Protein AF-A0A354GLA2-F1 (afdb_monomer)

Solvent-accessible surface area (backbone atoms only — not comparable to full-atom values): 7419 Å² total; per-residue (Å²): 132,85,84,68,48,84,44,81,36,73,51,17,55,40,81,67,25,38,55,50,47,52,51,43,44,74,72,57,31,48,34,35,18,31,16,82,46,78,24,81,86,39,81,37,59,47,66,46,55,83,82,36,42,90,82,31,67,80,20,71,98,43,34,24,36,96,32,33,26,97,54,93,74,85,54,42,87,39,72,69,53,55,64,54,51,66,75,60,76,63,89,86,69,92,73,52,72,67,58,53,46,47,69,62,45,50,60,54,51,54,50,54,52,46,39,44,75,71,58,78,38,93,68,102,120

Nearest PDB structures (foldseek):
  3orf-assembly2_D  TM=9.105E-01  e=6.911E-03  Dictyostelium discoideum
  1hdr-assembly1_A-2  TM=8.729E-01  e=1.541E-02  Homo sapiens
  1uay-assembly1_B-2  TM=7.880E-01  e=1.541E-02  Thermus thermophilus HB8
  1uay-assembly1_A-2  TM=7.654E-01  e=1.348E-02  Thermus thermophilus HB8
  5if3-assembly1_B  TM=8.475E-01  e=6.701E-02  Burkholderia vietnamiensis G4

Sequence (125 aa):
MAKSLHVLVTGSAGRIGRAVVRELKARGHFVRGLDLVGTPGADESVVTDLGDAAAVRLGEKTGAGFYIYAKPGRGADDPALTAMLEKHPKERREIGMEEMTDRLFLPMLTEASRVLSEGIVREPG

pLDDT: mean 91.29, std 7.76, range [57.97, 98.06]

Secondary structure (DSSP, 8-state):
-PPP-EEEEETTTSHHHHHHHHHHHHTT-EEEEEESS--TT-SEEEE--TT-TTTS--BGGGTBSSSB-SSSSSPBP-HHHHHHHHTS--------HHHHHHHHHHHHHHHHHHHHHTTSSS---

Foldseek 3Di:
DDDAEEDEQEVLQDPVNVVVLVVSVVVVHQYEYEYCDFHPNHPHYDRDDCPPLVVHAPPQVSQGDCFGHPDPDDGHHDPVVVVVVVVVDDPDDDDDPVNVCCVVVVVVVVVLVVCCVVVVDPDSD

Mean predicted aligned error: 8.05 Å

Structure (mmCIF, N/CA/C/O backbone):
data_AF-A0A354GLA2-F1
#
_entry.id   AF-A0A354GLA2-F1
#
loop_
_atom_site.group_PDB
_atom_site.id
_atom_site.type_symbol
_atom_site.label_atom_id
_atom_site.label_alt_id
_atom_site.label_comp_id
_atom_site.label_asym_id
_atom_site.label_entity_id
_atom_site.label_seq_id
_atom_site.pdbx_PDB_ins_code
_atom_site.Cartn_x
_atom_site.Cartn_y
_atom_site.Cartn_z
_atom_site.occupancy
_atom_site.B_iso_or_equiv
_atom_site.auth_seq_id
_atom_site.auth_comp_id
_atom_site.auth_asym_id
_atom_site.auth_atom_id
_atom_site.pdbx_PDB_model_num
ATOM 1 N N . MET A 1 1 ? -26.373 13.252 -5.532 1.00 57.97 1 MET A N 1
ATOM 2 C CA . MET A 1 1 ? -25.984 11.955 -6.131 1.00 57.97 1 MET A CA 1
ATOM 3 C C . MET A 1 1 ? -24.696 11.491 -5.469 1.00 57.97 1 MET A C 1
ATOM 5 O O . MET A 1 1 ? -23.865 12.343 -5.175 1.00 57.97 1 MET A O 1
ATOM 9 N N . ALA A 1 2 ? -24.545 10.197 -5.175 1.00 70.69 2 ALA A N 1
ATOM 10 C CA . ALA A 1 2 ? -23.290 9.675 -4.630 1.00 70.69 2 ALA A CA 1
ATOM 11 C C . ALA A 1 2 ? -22.158 9.852 -5.658 1.00 70.69 2 ALA A C 1
ATOM 13 O O . ALA A 1 2 ? -22.378 9.693 -6.858 1.00 70.69 2 ALA A O 1
ATOM 14 N N . LYS A 1 3 ? -20.958 10.219 -5.199 1.00 83.50 3 LYS A N 1
ATOM 15 C CA . LYS A 1 3 ? -19.786 10.417 -6.062 1.00 83.50 3 LYS A CA 1
ATOM 16 C C . LYS A 1 3 ? -19.389 9.080 -6.703 1.00 83.50 3 LYS A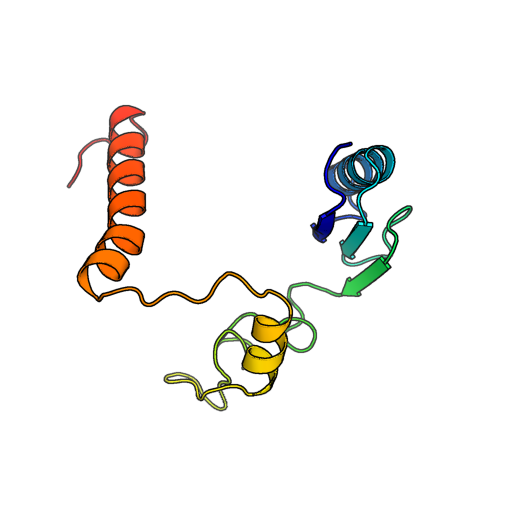 C 1
ATOM 18 O O . LYS A 1 3 ? -19.149 8.114 -5.983 1.00 83.50 3 LYS A O 1
ATOM 23 N N . SER A 1 4 ? -19.295 9.026 -8.035 1.00 88.94 4 SER A N 1
ATOM 24 C CA . SER A 1 4 ? -18.700 7.870 -8.718 1.00 88.94 4 SER A CA 1
ATOM 25 C C . SER A 1 4 ? -17.187 7.857 -8.478 1.00 88.94 4 SER A C 1
ATOM 27 O O . SER A 1 4 ? -16.537 8.904 -8.488 1.00 88.94 4 SER A O 1
ATOM 29 N N . LEU A 1 5 ? -16.639 6.677 -8.194 1.00 92.31 5 LEU A N 1
ATOM 30 C CA . LEU A 1 5 ? -15.240 6.459 -7.835 1.00 92.31 5 LEU A CA 1
ATOM 31 C C . LEU A 1 5 ? -14.651 5.411 -8.774 1.00 92.31 5 LEU A C 1
ATOM 33 O O . LEU A 1 5 ? -15.382 4.565 -9.289 1.00 92.31 5 LEU A O 1
ATOM 37 N N . HIS A 1 6 ? -13.334 5.459 -8.960 1.00 93.75 6 HIS A N 1
ATOM 38 C CA . HIS A 1 6 ? -12.575 4.403 -9.623 1.00 93.75 6 HIS A CA 1
ATOM 39 C C . HIS A 1 6 ? -11.975 3.509 -8.542 1.00 93.75 6 HIS A C 1
ATOM 41 O O . HIS A 1 6 ? -11.145 3.965 -7.755 1.00 93.75 6 HIS A O 1
ATOM 47 N N . VAL A 1 7 ? -12.424 2.258 -8.476 1.00 95.75 7 VAL A N 1
ATOM 48 C CA . VAL A 1 7 ? -12.057 1.317 -7.415 1.00 95.75 7 VAL A CA 1
ATOM 49 C C . VAL A 1 7 ? -11.309 0.134 -8.015 1.00 95.75 7 VAL A C 1
ATOM 51 O O . VAL A 1 7 ? -11.814 -0.527 -8.920 1.00 95.75 7 VAL A O 1
ATOM 54 N N . LEU A 1 8 ? -10.112 -0.142 -7.495 1.00 94.88 8 LEU A N 1
ATOM 55 C CA . LEU A 1 8 ? -9.382 -1.378 -7.762 1.00 94.88 8 LEU A CA 1
ATOM 56 C C . LEU A 1 8 ? -9.783 -2.430 -6.723 1.00 94.88 8 LEU A C 1
ATOM 58 O O . LEU A 1 8 ? -9.673 -2.179 -5.524 1.00 94.88 8 LEU A O 1
ATOM 62 N N . VAL A 1 9 ? -10.209 -3.607 -7.176 1.00 96.62 9 VAL A N 1
ATOM 63 C CA . VAL A 1 9 ? -10.476 -4.766 -6.316 1.00 96.62 9 VAL A CA 1
ATOM 64 C C . VAL A 1 9 ? -9.434 -5.840 -6.622 1.00 96.62 9 VAL A C 1
ATOM 66 O O . VAL A 1 9 ? -9.388 -6.356 -7.737 1.00 96.62 9 VAL A O 1
ATOM 69 N N . THR A 1 10 ? -8.595 -6.181 -5.645 1.00 94.31 10 THR A N 1
ATOM 70 C CA . THR A 1 10 ? -7.650 -7.306 -5.734 1.00 94.31 10 THR A CA 1
ATOM 71 C C . THR A 1 10 ? -8.332 -8.603 -5.286 1.00 94.31 10 THR A C 1
ATOM 73 O O . THR A 1 10 ? -9.245 -8.573 -4.460 1.00 94.31 10 THR A O 1
ATOM 76 N N . GLY A 1 11 ? -7.958 -9.749 -5.870 1.00 94.88 11 GLY A N 1
ATOM 77 C CA . GLY A 1 11 ? -8.673 -11.016 -5.631 1.00 94.88 11 GLY A CA 1
ATOM 78 C C . GLY A 1 11 ? -10.133 -10.970 -6.113 1.00 94.88 11 GLY A C 1
ATOM 79 O 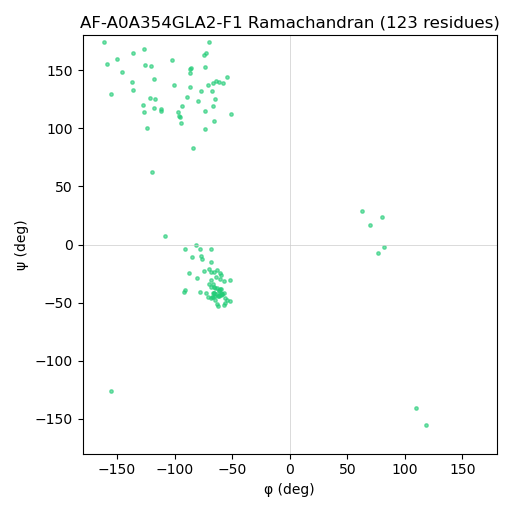O . GLY A 1 11 ? -11.031 -11.588 -5.530 1.00 94.88 11 GLY A O 1
ATOM 80 N N . SER A 1 12 ? -10.388 -10.151 -7.135 1.00 97.25 12 SER A N 1
ATOM 81 C CA . SER A 1 12 ? -11.729 -9.763 -7.579 1.00 97.25 12 SER A CA 1
ATOM 82 C C . SER A 1 12 ? -12.542 -10.876 -8.247 1.00 97.25 12 SER A C 1
ATOM 84 O O . SER A 1 12 ? -13.772 -10.819 -8.241 1.00 97.25 12 SER A O 1
ATOM 86 N N . ALA A 1 13 ? -11.899 -11.918 -8.765 1.00 97.00 13 ALA A N 1
ATOM 87 C CA . ALA A 1 13 ? -12.552 -13.107 -9.293 1.00 97.00 13 ALA A CA 1
ATOM 88 C C . ALA A 1 13 ? -12.884 -14.143 -8.200 1.00 97.00 13 ALA A C 1
ATOM 90 O O . ALA A 1 13 ? -13.650 -15.075 -8.469 1.00 97.00 13 ALA A O 1
ATOM 91 N N . GLY A 1 14 ? -12.372 -13.976 -6.974 1.00 95.12 14 GLY A N 1
ATOM 92 C CA . GLY A 1 14 ? -12.680 -14.812 -5.811 1.00 95.12 14 GLY A CA 1
ATOM 93 C C . GLY A 1 14 ? -14.106 -14.641 -5.262 1.00 95.12 14 GLY A C 1
ATOM 94 O O . GLY A 1 14 ? -14.866 -13.771 -5.686 1.00 95.12 14 GLY A O 1
ATOM 95 N N . ARG A 1 15 ? -14.496 -15.469 -4.275 1.00 93.56 15 ARG A N 1
ATOM 96 C CA . ARG A 1 15 ? -15.866 -15.459 -3.703 1.00 93.56 15 ARG A CA 1
ATOM 97 C C . ARG A 1 15 ? -16.269 -14.090 -3.151 1.00 93.56 15 ARG A C 1
ATOM 99 O O . ARG A 1 15 ? -17.325 -13.576 -3.507 1.00 93.56 15 ARG A O 1
ATOM 106 N N . ILE A 1 16 ? -15.426 -13.517 -2.291 1.00 96.19 16 ILE A N 1
ATOM 107 C CA . ILE A 1 16 ? -15.676 -12.201 -1.691 1.00 96.19 16 ILE A CA 1
ATOM 108 C C . ILE A 1 16 ? -15.515 -11.113 -2.757 1.00 96.19 16 ILE A C 1
ATOM 110 O O . ILE A 1 16 ? -16.394 -10.267 -2.898 1.00 96.19 16 ILE A O 1
ATOM 114 N N . GLY A 1 17 ? -14.450 -11.191 -3.562 1.00 96.00 17 GLY A N 1
ATOM 115 C CA . GLY A 1 17 ? -14.162 -10.239 -4.634 1.00 96.00 17 GLY A CA 1
ATOM 116 C C . GLY A 1 17 ? -15.341 -10.024 -5.581 1.00 96.00 17 GLY A C 1
ATOM 117 O O . GLY A 1 17 ? -15.759 -8.887 -5.779 1.00 96.00 17 GLY A O 1
ATOM 118 N N . ARG A 1 18 ? -15.969 -11.100 -6.071 1.00 97.25 18 ARG A N 1
ATOM 119 C CA . ARG A 1 18 ? -17.141 -11.009 -6.960 1.00 97.25 18 ARG A CA 1
ATOM 120 C C . ARG A 1 18 ? -18.331 -10.311 -6.308 1.00 97.25 18 ARG A C 1
ATOM 122 O O . ARG A 1 18 ? -19.030 -9.548 -6.971 1.00 97.25 18 ARG A O 1
ATOM 129 N N . ALA A 1 19 ? -18.575 -10.566 -5.021 1.00 97.19 19 ALA A N 1
ATOM 130 C CA . ALA A 1 19 ? -19.651 -9.900 -4.291 1.00 97.19 19 ALA A CA 1
ATOM 131 C C . ALA A 1 19 ? -19.374 -8.396 -4.141 1.00 97.19 19 ALA A C 1
ATOM 133 O O . ALA A 1 19 ? -20.277 -7.590 -4.363 1.00 97.19 19 ALA A O 1
ATOM 134 N N . VAL A 1 20 ? -18.124 -8.027 -3.844 1.00 97.44 20 VAL A N 1
ATOM 135 C CA . VAL A 1 20 ? -17.678 -6.629 -3.742 1.00 97.44 20 VAL A CA 1
ATOM 136 C C . VAL A 1 20 ? -17.774 -5.918 -5.092 1.00 97.44 20 VAL A C 1
ATOM 138 O O . VAL A 1 20 ? -18.358 -4.841 -5.162 1.00 97.44 20 VAL A O 1
ATOM 141 N N . VAL A 1 21 ? -17.275 -6.529 -6.173 1.00 98.06 21 VAL A N 1
ATOM 142 C CA . VAL A 1 21 ? -17.375 -5.988 -7.540 1.00 98.06 21 VAL A CA 1
ATOM 143 C C . VAL A 1 21 ? -18.835 -5.729 -7.894 1.00 98.06 21 VAL A C 1
ATOM 145 O O . VAL A 1 21 ? -19.177 -4.616 -8.285 1.00 98.06 21 VAL A O 1
ATOM 148 N N . ARG A 1 22 ? -19.718 -6.717 -7.693 1.00 97.69 22 ARG A N 1
ATOM 149 C CA . ARG A 1 22 ? -21.152 -6.576 -7.975 1.00 97.69 22 ARG A CA 1
ATOM 150 C C . ARG A 1 22 ? -21.775 -5.404 -7.218 1.00 97.69 22 ARG A C 1
ATOM 152 O O . ARG A 1 22 ? -22.515 -4.629 -7.815 1.00 97.69 22 ARG A O 1
ATOM 159 N N . GLU A 1 23 ? -21.475 -5.269 -5.930 1.00 97.44 23 GLU A N 1
ATOM 160 C CA . GLU A 1 23 ? -22.019 -4.194 -5.096 1.00 97.44 23 GLU A CA 1
ATOM 161 C C . GLU A 1 23 ? -21.499 -2.813 -5.522 1.00 97.44 23 GLU A C 1
ATOM 163 O O . GLU A 1 23 ? -22.275 -1.873 -5.677 1.00 97.44 23 GLU A O 1
ATOM 168 N N . LEU A 1 24 ? -20.194 -2.684 -5.779 1.00 96.94 24 LEU A N 1
ATOM 169 C CA . LEU A 1 24 ? -19.594 -1.434 -6.249 1.00 96.94 24 LEU A CA 1
ATOM 170 C C . LEU A 1 24 ? -20.166 -1.006 -7.608 1.00 96.94 24 LEU A C 1
ATOM 172 O O . LEU A 1 24 ? -20.466 0.172 -7.812 1.00 96.94 24 LEU A O 1
ATOM 176 N N . LYS A 1 25 ? -20.377 -1.967 -8.514 1.00 96.69 25 LYS A N 1
ATOM 177 C CA . LYS A 1 25 ? -21.023 -1.738 -9.811 1.00 96.69 25 LYS A CA 1
ATOM 178 C C . LYS A 1 25 ? -22.480 -1.313 -9.661 1.00 96.69 25 LYS A C 1
ATOM 180 O O . LYS A 1 25 ? -22.884 -0.350 -10.306 1.00 96.69 25 LYS A O 1
ATOM 185 N N . ALA A 1 26 ? -23.248 -1.971 -8.790 1.00 96.81 26 ALA A N 1
ATOM 186 C CA . ALA A 1 26 ? -24.640 -1.607 -8.512 1.00 96.81 26 ALA A CA 1
ATOM 187 C C . ALA A 1 26 ? -24.773 -0.175 -7.963 1.00 96.81 26 ALA A C 1
ATOM 189 O O . ALA A 1 26 ? -25.758 0.507 -8.231 1.00 96.81 26 ALA A O 1
ATOM 190 N N . ARG A 1 27 ? -23.748 0.311 -7.253 1.00 96.00 27 ARG A N 1
ATOM 191 C CA . ARG A 1 27 ? -23.651 1.696 -6.762 1.00 96.00 27 ARG A CA 1
ATOM 192 C C . ARG A 1 27 ? -23.162 2.706 -7.807 1.00 96.00 27 ARG A C 1
ATOM 194 O O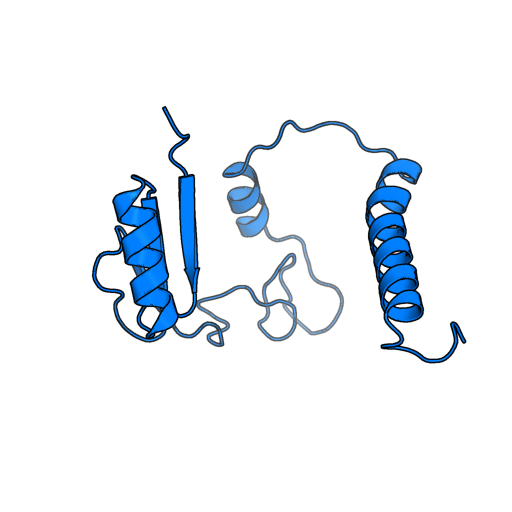 . ARG A 1 27 ? -23.066 3.892 -7.498 1.00 96.00 27 ARG A O 1
ATOM 201 N N . GLY A 1 28 ? -22.865 2.269 -9.032 1.00 95.88 28 GLY A N 1
ATOM 202 C CA . GLY A 1 28 ? -22.441 3.139 -10.132 1.00 95.88 28 GLY A CA 1
ATOM 203 C C . GLY A 1 28 ? -20.966 3.551 -10.085 1.00 95.88 28 GLY A C 1
ATOM 204 O O . GLY A 1 28 ? -20.600 4.595 -10.631 1.00 95.88 28 GLY A O 1
ATOM 205 N N . HIS A 1 29 ? -20.110 2.771 -9.422 1.00 97.19 29 HIS A N 1
ATOM 206 C CA . HIS A 1 29 ? -18.663 2.986 -9.447 1.00 97.19 29 HIS A CA 1
ATOM 207 C C . HIS A 1 29 ? -18.016 2.300 -10.658 1.00 97.19 29 HIS A C 1
ATOM 209 O O . HIS A 1 29 ? -18.503 1.274 -11.140 1.00 97.19 29 HIS A O 1
ATOM 215 N N . PHE A 1 30 ? -16.900 2.863 -11.125 1.00 97.12 30 PHE A N 1
ATOM 216 C CA . PHE A 1 30 ? -16.013 2.199 -12.074 1.00 97.12 30 PHE A CA 1
ATOM 217 C C . PHE A 1 30 ? -15.145 1.203 -11.305 1.00 97.12 30 PHE A C 1
ATOM 219 O O . PHE A 1 30 ? -14.458 1.585 -10.354 1.00 97.12 30 PHE A O 1
ATOM 226 N N . VAL A 1 31 ? -15.175 -0.067 -11.695 1.00 97.81 31 VAL A N 1
ATOM 227 C CA . VAL A 1 31 ? -14.457 -1.138 -11.004 1.00 97.81 31 VAL A CA 1
ATOM 228 C C . VAL A 1 31 ? -13.422 -1.754 -11.930 1.00 97.81 31 VAL A C 1
ATOM 230 O O . VAL A 1 31 ? -13.766 -2.376 -12.934 1.00 97.81 31 VAL A O 1
ATOM 233 N N . ARG A 1 32 ? -12.153 -1.635 -11.540 1.00 97.56 32 ARG A N 1
ATOM 234 C CA . ARG A 1 32 ? -11.047 -2.409 -12.099 1.00 97.56 32 ARG A CA 1
AT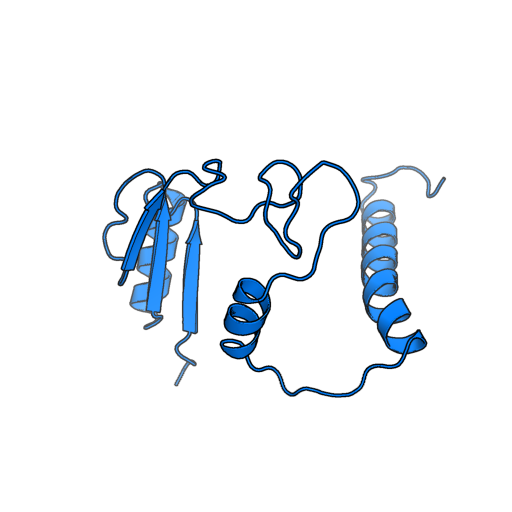OM 235 C C . ARG A 1 32 ? -10.835 -3.642 -11.226 1.00 97.56 32 ARG A C 1
ATOM 237 O O . ARG A 1 32 ? -10.544 -3.523 -10.039 1.00 97.56 32 ARG A O 1
ATOM 244 N N . GLY A 1 33 ? -10.988 -4.824 -11.800 1.00 96.81 33 GLY A N 1
ATOM 245 C CA . GLY A 1 33 ? -10.612 -6.080 -11.169 1.00 96.81 33 GLY A CA 1
ATOM 246 C C . GLY A 1 33 ? -9.146 -6.397 -11.429 1.00 96.81 33 GLY A C 1
ATOM 247 O O . GLY A 1 33 ? -8.682 -6.258 -12.557 1.00 96.81 33 GLY A O 1
ATOM 248 N N . LEU A 1 34 ? -8.427 -6.831 -10.398 1.00 95.75 34 LEU A N 1
ATOM 249 C CA . LEU A 1 34 ? -7.143 -7.509 -10.529 1.00 95.75 34 LEU A CA 1
ATOM 250 C C . LEU A 1 34 ? -7.244 -8.885 -9.873 1.00 95.75 34 LEU A C 1
ATOM 252 O O . LEU A 1 34 ? -7.671 -8.995 -8.718 1.00 95.75 34 LEU A O 1
ATOM 256 N N . ASP A 1 35 ? -6.901 -9.930 -10.617 1.00 96.06 35 ASP A N 1
ATOM 257 C CA . ASP A 1 35 ? -6.824 -11.304 -10.118 1.00 96.06 35 ASP A CA 1
ATOM 258 C C . ASP A 1 35 ? -5.968 -12.178 -11.056 1.00 96.06 35 ASP A C 1
ATOM 260 O O . ASP A 1 35 ? -5.580 -11.748 -12.142 1.00 96.06 35 ASP A O 1
ATOM 264 N N . LEU A 1 36 ? -5.714 -13.426 -10.660 1.00 95.31 36 LEU A N 1
ATOM 265 C CA . LEU A 1 36 ? -5.024 -14.439 -11.468 1.00 95.31 36 LEU A CA 1
ATOM 266 C C . LEU A 1 36 ? -5.845 -14.903 -12.681 1.00 95.31 36 LEU A C 1
ATOM 268 O O . LEU A 1 36 ? -5.320 -15.539 -13.591 1.00 95.31 36 LEU A O 1
ATOM 272 N N . VAL A 1 37 ? -7.144 -14.606 -12.693 1.00 96.12 37 VAL A N 1
ATOM 273 C CA . VAL A 1 37 ? -8.076 -14.914 -13.782 1.00 96.12 37 VAL A CA 1
ATOM 274 C C . VAL A 1 37 ? -8.968 -13.708 -14.061 1.00 96.12 37 VAL A C 1
ATOM 276 O O . VAL A 1 37 ? -9.060 -12.789 -13.254 1.00 96.12 37 VAL A O 1
ATOM 279 N N . GLY A 1 38 ? -9.654 -13.708 -15.204 1.00 96.75 38 GLY A N 1
ATOM 280 C CA . GLY A 1 38 ? -10.568 -12.623 -15.561 1.00 96.75 38 GLY A CA 1
ATOM 281 C C . GLY A 1 38 ? -11.678 -12.411 -14.524 1.00 96.75 38 GLY A C 1
ATOM 282 O O . GLY A 1 38 ? -12.272 -13.375 -14.033 1.00 96.75 38 GLY A O 1
ATOM 283 N N . THR A 1 39 ? -11.985 -11.147 -14.232 1.00 96.75 39 THR A N 1
ATOM 284 C CA . THR A 1 39 ? -12.983 -10.733 -13.239 1.00 96.75 39 THR A CA 1
ATOM 285 C C . THR A 1 39 ? -14.335 -10.464 -13.897 1.00 96.75 39 THR A C 1
ATOM 287 O O . THR A 1 39 ? -14.497 -9.448 -14.577 1.00 96.75 39 THR A O 1
ATOM 290 N N . PRO A 1 40 ? -15.354 -11.316 -13.680 1.00 93.44 40 PRO A N 1
ATOM 291 C CA . PRO A 1 40 ? -16.666 -11.108 -14.277 1.00 93.44 40 PRO A CA 1
ATOM 292 C C . PRO A 1 40 ? -17.358 -9.863 -13.708 1.00 93.44 40 PRO A C 1
ATOM 294 O O . PRO A 1 40 ? -17.447 -9.697 -12.492 1.00 93.44 40 PRO A O 1
ATOM 297 N N . GLY A 1 41 ? -17.900 -9.020 -14.590 1.00 93.38 41 GLY A N 1
ATOM 298 C CA . GLY A 1 41 ? -18.708 -7.854 -14.217 1.00 93.38 41 GLY A CA 1
ATOM 299 C C . GLY A 1 41 ? -17.923 -6.597 -13.826 1.00 93.38 41 GLY A C 1
ATOM 300 O O . GLY A 1 41 ? -18.549 -5.572 -13.566 1.00 93.38 41 GLY A O 1
ATOM 301 N N . ALA A 1 42 ? -16.588 -6.647 -13.800 1.00 96.69 42 ALA A N 1
ATOM 302 C CA . ALA A 1 42 ? -15.758 -5.447 -13.705 1.00 96.69 42 ALA A CA 1
ATOM 303 C C . ALA A 1 42 ? -15.758 -4.678 -15.041 1.00 96.69 42 ALA A C 1
ATOM 305 O O . ALA A 1 42 ? -15.941 -5.277 -16.101 1.00 96.69 42 ALA A O 1
ATOM 306 N N . ASP A 1 43 ? -15.545 -3.361 -14.994 1.00 97.88 43 ASP A N 1
ATOM 307 C CA . ASP A 1 43 ? -15.378 -2.535 -16.202 1.00 97.88 43 ASP A CA 1
ATOM 308 C C . ASP A 1 43 ? -14.052 -2.833 -16.902 1.00 97.88 43 ASP A C 1
ATOM 310 O O . ASP A 1 43 ? -13.946 -2.793 -18.124 1.00 97.88 43 ASP A O 1
ATOM 314 N N . GLU A 1 44 ? -13.038 -3.144 -16.101 1.00 97.62 44 GLU A N 1
ATOM 315 C CA . GLU A 1 44 ? -11.703 -3.490 -16.553 1.00 97.62 44 GLU A CA 1
ATOM 316 C C . GLU A 1 44 ? -11.200 -4.683 -15.747 1.00 97.62 44 GLU A C 1
ATOM 318 O O . GLU A 1 44 ? -11.414 -4.754 -14.537 1.00 97.62 44 GLU A O 1
ATOM 323 N N . SER A 1 45 ? -10.517 -5.615 -16.406 1.00 96.06 45 SER A N 1
ATOM 324 C CA . SER A 1 45 ? -9.937 -6.790 -15.762 1.00 96.06 45 SER A CA 1
ATOM 325 C C . SER A 1 45 ? -8.456 -6.878 -16.101 1.00 96.06 45 SER A C 1
ATOM 327 O O . SER A 1 45 ? -8.092 -7.117 -17.249 1.00 96.06 45 SER A O 1
ATOM 329 N N . VAL A 1 46 ? -7.610 -6.722 -15.089 1.00 94.50 46 VAL A N 1
ATOM 330 C CA . VAL A 1 46 ? -6.165 -6.932 -15.166 1.00 94.50 46 VAL A CA 1
ATOM 331 C C . VAL A 1 46 ? -5.877 -8.342 -14.667 1.00 94.50 46 VAL A C 1
ATOM 333 O O . VAL A 1 46 ? -6.051 -8.634 -13.486 1.00 94.50 46 VAL A O 1
ATOM 336 N N . VAL A 1 47 ? -5.468 -9.224 -15.576 1.00 94.75 47 VAL A N 1
ATOM 337 C CA . VAL A 1 47 ? -5.110 -10.604 -15.234 1.00 94.75 47 VAL A CA 1
ATOM 338 C C . VAL A 1 47 ? -3.608 -10.669 -15.010 1.00 94.75 47 VAL A C 1
ATOM 340 O O . VAL A 1 47 ? -2.842 -10.597 -15.966 1.00 94.75 47 VAL A O 1
ATOM 343 N N . THR A 1 48 ? -3.193 -10.745 -13.750 1.00 92.56 48 THR A N 1
ATOM 344 C CA . THR A 1 48 ? -1.780 -10.839 -13.371 1.00 92.56 48 THR A CA 1
ATOM 345 C C . THR A 1 48 ? -1.636 -11.431 -11.978 1.00 92.56 48 THR A C 1
ATOM 347 O O . THR A 1 48 ? -2.531 -11.304 -11.140 1.00 92.56 48 THR A O 1
ATOM 350 N N . ASP A 1 49 ? -0.480 -12.030 -11.710 1.00 88.69 49 ASP A N 1
ATOM 351 C CA . ASP A 1 49 ? -0.061 -12.324 -10.345 1.00 88.69 49 ASP A CA 1
ATOM 352 C C . ASP A 1 49 ? 0.440 -11.036 -9.680 1.00 88.69 49 ASP A C 1
ATOM 354 O O . ASP A 1 49 ? 1.227 -10.295 -10.266 1.00 88.69 49 ASP A O 1
ATOM 358 N N . LEU A 1 50 ? -0.015 -10.752 -8.455 1.00 83.38 50 LEU A N 1
ATOM 359 C CA . LEU A 1 50 ? 0.542 -9.655 -7.657 1.00 83.38 50 LEU A CA 1
ATOM 360 C C . LEU A 1 50 ? 2.001 -9.919 -7.271 1.00 83.38 50 LEU A C 1
ATOM 362 O O . LEU A 1 50 ? 2.721 -8.968 -6.989 1.00 83.38 50 LEU A O 1
ATOM 366 N N . GLY A 1 51 ? 2.420 -11.187 -7.245 1.00 80.81 51 GLY A N 1
ATOM 367 C CA . GLY A 1 51 ? 3.805 -11.606 -7.074 1.00 80.81 51 GLY A CA 1
ATOM 368 C C . GLY A 1 51 ? 4.662 -11.459 -8.333 1.00 80.81 51 GLY A C 1
ATOM 369 O O . GLY A 1 51 ? 5.883 -11.589 -8.235 1.00 80.81 51 GLY A O 1
ATOM 370 N N . ASP A 1 52 ? 4.069 -11.163 -9.496 1.00 82.12 52 ASP A N 1
ATOM 371 C CA . ASP A 1 52 ? 4.836 -10.863 -10.702 1.00 82.12 52 ASP A CA 1
ATOM 372 C C . ASP A 1 52 ? 5.459 -9.465 -10.594 1.00 82.12 52 ASP A C 1
ATOM 374 O O . ASP A 1 52 ? 4.835 -8.430 -10.838 1.00 82.12 52 ASP A O 1
ATOM 378 N N . ALA A 1 53 ? 6.740 -9.468 -10.236 1.00 69.56 53 ALA A N 1
ATOM 379 C CA . ALA A 1 53 ? 7.615 -8.310 -10.137 1.00 69.56 53 ALA A CA 1
ATOM 380 C C . ALA A 1 53 ? 7.646 -7.427 -11.399 1.00 69.56 53 ALA A C 1
ATOM 382 O O . ALA A 1 53 ? 7.871 -6.222 -11.291 1.00 69.56 53 ALA A O 1
ATOM 383 N N . ALA A 1 54 ? 7.455 -8.008 -12.588 1.00 70.69 54 ALA A N 1
ATOM 384 C CA . ALA A 1 54 ? 7.452 -7.260 -13.842 1.00 70.69 54 ALA A CA 1
ATOM 385 C C . ALA A 1 54 ? 6.102 -6.574 -14.094 1.00 70.69 54 ALA A C 1
ATOM 387 O O . ALA A 1 54 ? 6.051 -5.516 -14.724 1.00 70.69 54 ALA A O 1
ATOM 388 N N . ALA A 1 55 ? 5.015 -7.151 -13.578 1.00 76.62 55 ALA A N 1
ATOM 389 C CA . ALA A 1 55 ? 3.670 -6.604 -13.695 1.00 76.62 55 ALA A CA 1
ATOM 390 C C . ALA A 1 55 ? 3.323 -5.612 -12.572 1.00 76.62 55 ALA A C 1
ATOM 392 O O . ALA A 1 55 ? 2.457 -4.750 -12.753 1.00 76.62 55 ALA A O 1
ATOM 393 N N . VAL A 1 56 ? 3.988 -5.715 -11.413 1.00 81.12 56 VAL A N 1
ATOM 394 C CA . VAL A 1 56 ? 3.683 -4.926 -10.213 1.00 81.12 56 VAL A CA 1
ATOM 395 C C . VAL A 1 56 ? 4.951 -4.397 -9.538 1.00 81.12 56 VAL A C 1
ATOM 397 O O . VAL A 1 56 ? 5.904 -5.118 -9.261 1.00 81.12 56 VAL A O 1
ATOM 400 N N . ARG A 1 57 ? 4.939 -3.104 -9.199 1.00 87.25 57 ARG A N 1
ATOM 401 C CA . ARG A 1 57 ? 6.064 -2.400 -8.565 1.00 87.25 57 ARG A CA 1
ATOM 402 C C . ARG A 1 57 ? 6.074 -2.602 -7.041 1.00 87.25 57 ARG A C 1
ATOM 404 O O . ARG A 1 57 ? 5.562 -1.757 -6.308 1.00 87.25 57 ARG A O 1
ATOM 411 N N . LEU A 1 58 ? 6.628 -3.721 -6.566 1.00 88.44 58 LEU A N 1
ATOM 412 C CA . LEU A 1 58 ? 6.578 -4.149 -5.154 1.00 88.44 58 LEU A CA 1
ATOM 413 C C . LEU A 1 58 ? 7.748 -3.680 -4.265 1.00 88.44 58 LEU A C 1
ATOM 415 O O . LEU A 1 58 ? 7.728 -3.920 -3.057 1.00 88.44 58 LEU A O 1
ATOM 419 N N . GLY A 1 59 ? 8.755 -3.002 -4.815 1.00 88.88 59 GLY A N 1
ATOM 420 C CA . GLY A 1 59 ? 9.889 -2.452 -4.068 1.00 88.88 59 GLY A CA 1
ATOM 421 C C . GLY A 1 59 ? 11.242 -3.024 -4.478 1.00 88.88 59 GLY A C 1
ATOM 422 O O . GLY A 1 59 ? 11.446 -3.483 -5.598 1.00 88.88 59 GLY A O 1
ATOM 423 N N . GLU A 1 60 ? 12.195 -2.970 -3.551 1.00 91.62 60 GLU A N 1
ATOM 424 C CA . GLU A 1 60 ? 13.596 -3.331 -3.797 1.00 91.62 60 GLU A CA 1
ATOM 425 C C . GLU A 1 60 ? 13.773 -4.775 -4.281 1.00 91.62 60 GLU A C 1
ATOM 427 O O . GLU A 1 60 ? 14.503 -5.019 -5.239 1.00 91.62 60 GLU A O 1
ATOM 432 N N . LYS A 1 61 ? 13.054 -5.732 -3.677 1.00 86.75 61 LYS A N 1
ATOM 433 C CA . LYS A 1 61 ? 13.139 -7.161 -4.035 1.00 86.75 61 LYS A CA 1
ATOM 434 C C . LYS A 1 61 ? 12.744 -7.442 -5.486 1.00 86.75 61 LYS A C 1
ATOM 436 O O . LYS A 1 61 ? 13.160 -8.452 -6.040 1.00 86.75 61 LYS A O 1
ATOM 441 N N . THR A 1 62 ? 11.940 -6.563 -6.077 1.00 86.69 62 THR A N 1
ATOM 442 C CA . THR A 1 62 ? 11.444 -6.667 -7.452 1.00 86.69 62 THR A CA 1
ATOM 443 C C . THR A 1 62 ? 12.096 -5.644 -8.382 1.00 86.69 62 THR A C 1
ATOM 445 O O . THR A 1 62 ? 11.671 -5.499 -9.521 1.00 86.69 62 THR A O 1
ATOM 448 N N . GLY A 1 63 ? 13.106 -4.903 -7.910 1.00 88.12 63 GLY A N 1
ATOM 449 C CA . GLY A 1 63 ? 13.816 -3.888 -8.691 1.00 88.12 63 GLY A CA 1
ATOM 450 C C . GLY A 1 63 ? 13.066 -2.560 -8.866 1.00 88.12 63 GLY A C 1
ATOM 451 O O . GLY A 1 63 ? 13.644 -1.597 -9.366 1.00 88.12 63 GLY A O 1
ATOM 452 N N . ALA A 1 64 ? 11.801 -2.462 -8.449 1.00 88.69 64 ALA A N 1
ATOM 453 C CA . ALA A 1 64 ? 10.959 -1.291 -8.688 1.00 88.69 64 ALA A CA 1
ATOM 454 C C . ALA A 1 64 ? 9.829 -1.162 -7.655 1.00 88.69 64 ALA A C 1
ATOM 456 O O . ALA A 1 64 ? 9.058 -2.094 -7.450 1.00 88.69 64 ALA A O 1
ATOM 457 N N . GLY A 1 65 ? 9.690 0.024 -7.059 1.00 89.81 65 GLY A N 1
ATOM 458 C CA . GLY A 1 65 ? 8.616 0.439 -6.147 1.00 89.81 65 GLY A CA 1
ATOM 459 C C . GLY A 1 65 ? 8.472 1.961 -6.167 1.00 89.81 65 GLY A C 1
ATOM 460 O O . GLY A 1 65 ? 8.371 2.538 -7.253 1.00 89.81 65 GLY A O 1
ATOM 461 N N . PHE A 1 66 ? 8.535 2.603 -4.989 1.00 91.25 66 PHE A N 1
ATOM 462 C CA . PHE A 1 66 ? 8.683 4.067 -4.868 1.00 91.25 66 PHE A CA 1
ATOM 463 C C . PHE A 1 66 ? 10.008 4.593 -5.454 1.00 91.25 66 PHE A C 1
ATOM 465 O O . PHE A 1 66 ? 10.117 5.759 -5.809 1.00 91.25 66 PHE A O 1
ATOM 472 N N . TYR A 1 67 ? 11.006 3.723 -5.574 1.00 92.75 67 TYR A N 1
ATOM 473 C CA . TYR A 1 67 ? 12.267 3.981 -6.260 1.00 92.75 67 TYR A CA 1
ATOM 474 C C . TYR A 1 67 ? 12.512 2.887 -7.298 1.00 92.75 67 TYR A C 1
ATOM 476 O O . TYR A 1 67 ? 11.842 1.846 -7.282 1.00 92.75 67 TYR A O 1
ATOM 484 N N . ILE A 1 68 ? 13.489 3.097 -8.176 1.00 92.31 68 ILE A N 1
ATOM 485 C CA . ILE A 1 68 ? 14.048 2.044 -9.025 1.00 92.31 68 ILE A CA 1
ATOM 486 C C . ILE A 1 68 ? 15.369 1.538 -8.436 1.00 92.31 68 ILE A C 1
ATOM 488 O O . ILE A 1 68 ? 16.201 2.315 -7.965 1.00 92.31 68 ILE A O 1
ATOM 492 N N . TYR A 1 69 ? 15.558 0.223 -8.436 1.00 92.12 69 TYR A N 1
ATOM 493 C CA . TYR A 1 69 ? 16.663 -0.457 -7.769 1.00 92.12 69 TYR A CA 1
ATOM 494 C C . TYR A 1 69 ? 17.424 -1.311 -8.785 1.00 92.12 69 TYR A C 1
ATOM 496 O O . TYR A 1 69 ? 17.011 -2.415 -9.122 1.00 92.12 69 TYR A O 1
ATOM 504 N N . ALA A 1 70 ? 18.563 -0.806 -9.265 1.00 90.44 70 ALA A N 1
ATOM 505 C CA . ALA A 1 70 ? 19.463 -1.576 -10.132 1.00 90.44 70 ALA A CA 1
ATOM 506 C C . ALA A 1 70 ? 20.268 -2.640 -9.357 1.00 90.44 70 ALA A C 1
ATOM 508 O O . ALA A 1 70 ? 20.750 -3.612 -9.932 1.00 90.44 70 ALA A O 1
ATOM 509 N N . LYS A 1 71 ? 20.434 -2.437 -8.046 1.00 90.62 71 LYS A N 1
ATOM 510 C CA . LYS A 1 71 ? 21.067 -3.352 -7.092 1.00 90.62 71 LYS A CA 1
ATOM 511 C C . LYS A 1 71 ? 20.435 -3.156 -5.707 1.00 90.62 71 LYS A C 1
ATOM 513 O O . LYS A 1 71 ? 19.876 -2.079 -5.476 1.00 90.62 71 LYS A O 1
ATOM 518 N N . PRO A 1 72 ? 20.551 -4.132 -4.789 1.00 88.94 72 PRO A N 1
ATOM 519 C CA . PRO A 1 72 ? 20.101 -3.962 -3.411 1.00 88.94 72 PRO A CA 1
ATOM 520 C C . PRO A 1 72 ? 20.720 -2.726 -2.740 1.00 88.94 72 PRO A C 1
ATOM 522 O O . PRO A 1 72 ? 21.885 -2.388 -2.983 1.00 88.94 72 PRO A O 1
ATOM 525 N N . GLY A 1 73 ? 19.943 -2.064 -1.888 1.00 88.12 73 GLY A N 1
ATOM 526 C CA . GLY A 1 73 ? 20.301 -0.848 -1.172 1.00 88.12 73 GLY A CA 1
ATOM 527 C C . GLY A 1 73 ? 19.559 0.392 -1.671 1.00 88.12 73 GLY A C 1
ATOM 528 O O . GLY A 1 73 ? 18.360 0.375 -1.942 1.00 88.12 73 GLY A O 1
ATOM 529 N N . ARG A 1 74 ? 20.269 1.523 -1.730 1.00 90.69 74 ARG A N 1
ATOM 530 C CA . ARG A 1 74 ? 19.654 2.820 -2.036 1.00 90.69 74 ARG A CA 1
ATOM 531 C C . ARG A 1 74 ? 19.140 2.855 -3.480 1.00 90.69 74 ARG A C 1
ATOM 533 O O . ARG A 1 74 ? 19.930 2.742 -4.415 1.00 90.69 74 ARG A O 1
ATOM 540 N N . GLY A 1 75 ? 17.833 3.047 -3.635 1.00 92.38 75 GLY A N 1
ATOM 541 C CA . GLY A 1 75 ? 17.183 3.229 -4.931 1.00 92.38 75 GLY A CA 1
ATOM 542 C C . GLY A 1 75 ? 17.433 4.614 -5.539 1.00 92.38 75 GLY A C 1
ATOM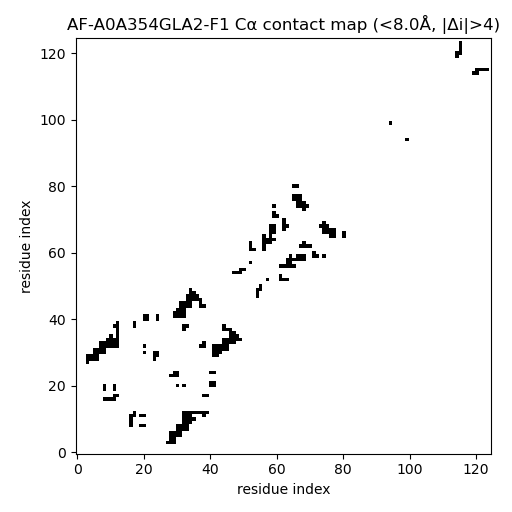 543 O O . GLY A 1 75 ? 17.844 5.548 -4.846 1.00 92.38 75 GLY A O 1
ATOM 544 N N . ALA A 1 76 ? 17.183 4.724 -6.840 1.00 94.12 76 ALA A N 1
ATOM 545 C CA . ALA A 1 76 ? 17.177 5.970 -7.598 1.00 94.12 76 ALA A CA 1
ATOM 546 C C . ALA A 1 76 ? 15.740 6.438 -7.865 1.00 94.12 76 ALA A C 1
ATOM 548 O O . ALA A 1 76 ? 14.798 5.641 -7.825 1.00 94.12 76 ALA A O 1
ATOM 549 N N . ASP A 1 77 ? 15.578 7.727 -8.150 1.00 94.44 77 ASP A N 1
ATOM 550 C CA . ASP A 1 77 ? 14.282 8.285 -8.530 1.00 94.44 77 ASP A CA 1
ATOM 551 C C . ASP A 1 77 ? 13.778 7.638 -9.824 1.00 94.44 77 ASP A C 1
ATOM 553 O O . ASP A 1 77 ? 14.542 7.394 -10.760 1.00 94.44 77 ASP A O 1
ATOM 557 N N . ASP A 1 78 ? 12.476 7.364 -9.872 1.00 91.25 78 ASP A N 1
ATOM 558 C CA . ASP A 1 78 ? 11.834 6.754 -11.028 1.00 91.25 78 ASP A CA 1
ATOM 559 C C . ASP A 1 78 ? 10.885 7.737 -11.736 1.00 91.25 78 ASP A C 1
ATOM 561 O O . ASP A 1 78 ? 9.839 8.088 -11.179 1.00 91.25 78 ASP A O 1
ATOM 565 N N . PRO A 1 79 ? 11.178 8.134 -12.988 1.00 87.88 79 PRO A N 1
ATOM 566 C CA . PRO A 1 79 ? 10.290 8.982 -13.778 1.00 87.88 79 PRO A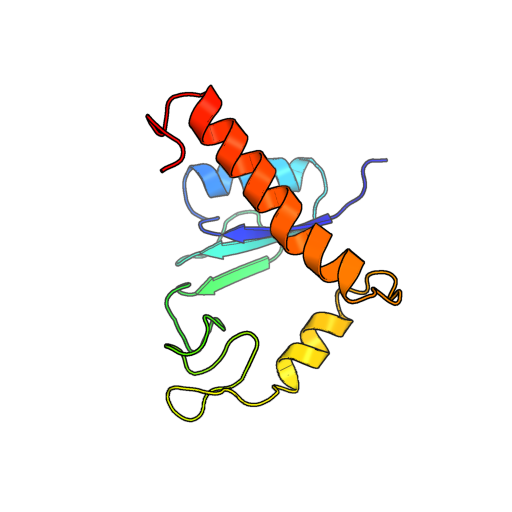 CA 1
ATOM 567 C C . PRO A 1 79 ? 8.881 8.403 -13.966 1.00 87.88 79 PRO A C 1
ATOM 569 O O . PRO A 1 79 ? 7.913 9.163 -14.045 1.00 87.88 79 PRO A O 1
ATOM 572 N N . ALA A 1 80 ? 8.736 7.072 -14.021 1.00 87.25 80 ALA A N 1
ATOM 573 C CA . ALA A 1 80 ? 7.426 6.450 -14.197 1.00 87.25 80 ALA A CA 1
ATOM 574 C C . ALA A 1 80 ? 6.529 6.651 -12.964 1.00 87.25 80 ALA A C 1
ATOM 576 O O . ALA A 1 80 ? 5.333 6.903 -13.121 1.00 87.25 80 ALA A O 1
ATOM 577 N N . LEU A 1 81 ? 7.092 6.626 -11.751 1.00 87.56 81 LEU A N 1
ATOM 578 C CA . LEU A 1 81 ? 6.358 6.960 -10.532 1.00 87.56 81 LEU A CA 1
ATOM 579 C C . LEU A 1 81 ? 5.847 8.405 -10.550 1.00 87.56 81 LEU A C 1
ATOM 581 O O . LEU A 1 81 ? 4.686 8.633 -10.212 1.00 87.56 81 LEU A O 1
ATOM 585 N N . THR A 1 82 ? 6.669 9.370 -10.970 1.00 85.19 82 THR A N 1
ATOM 586 C CA . THR A 1 82 ? 6.251 10.779 -11.070 1.00 85.19 82 THR A CA 1
ATOM 587 C C . THR A 1 82 ? 4.998 10.920 -11.937 1.00 85.19 82 THR A C 1
ATOM 589 O O . THR A 1 82 ? 4.002 11.490 -11.490 1.00 85.19 82 THR A O 1
ATOM 592 N N . ALA A 1 83 ? 4.985 10.286 -13.113 1.00 86.88 83 ALA A N 1
ATOM 593 C CA . ALA A 1 83 ? 3.828 10.281 -14.009 1.00 86.88 83 ALA A CA 1
ATOM 594 C C . ALA A 1 83 ? 2.590 9.571 -13.416 1.00 86.88 83 ALA A C 1
ATOM 596 O O . ALA A 1 83 ? 1.454 9.883 -13.779 1.00 86.88 83 ALA A O 1
ATOM 597 N N . MET A 1 84 ? 2.770 8.598 -12.513 1.00 85.56 84 MET A N 1
ATOM 598 C CA . MET A 1 84 ? 1.660 7.961 -11.788 1.00 85.56 84 MET A CA 1
ATOM 599 C C . MET A 1 84 ? 1.070 8.890 -10.722 1.00 85.56 84 MET A C 1
ATOM 601 O O . MET A 1 84 ? -0.151 8.966 -10.591 1.00 85.56 84 MET A O 1
ATOM 605 N N . LEU A 1 85 ? 1.914 9.611 -9.982 1.00 84.31 85 LEU A N 1
ATOM 606 C CA . LEU A 1 85 ? 1.482 10.536 -8.931 1.00 84.31 85 LEU A CA 1
ATOM 607 C C . LEU A 1 85 ? 0.699 11.727 -9.499 1.00 84.31 85 LEU A C 1
ATOM 609 O O . LEU A 1 85 ? -0.298 12.139 -8.908 1.00 84.31 85 LEU A O 1
ATOM 613 N N . GLU A 1 86 ? 1.087 12.231 -10.673 1.00 84.38 86 GLU A N 1
ATOM 614 C CA . GLU A 1 86 ? 0.389 13.322 -11.371 1.00 84.38 86 GLU A CA 1
ATOM 615 C C . GLU A 1 86 ? -1.073 12.992 -11.716 1.00 84.38 86 GLU A C 1
ATOM 617 O O . GLU A 1 86 ? -1.913 13.889 -11.775 1.00 84.38 86 GLU A O 1
ATOM 622 N N . LYS A 1 87 ? -1.416 11.705 -11.876 1.00 81.31 87 LYS A N 1
ATOM 623 C CA . LYS A 1 87 ? -2.793 11.245 -12.146 1.00 81.31 87 LYS A CA 1
ATOM 624 C C . LYS A 1 87 ? -3.698 11.273 -10.917 1.00 81.31 87 LYS A C 1
ATOM 626 O O . LYS A 1 87 ? -4.915 11.147 -11.051 1.00 81.31 87 LYS A O 1
ATOM 631 N N . HIS A 1 88 ? -3.130 11.440 -9.726 1.00 80.31 88 HIS A N 1
ATOM 632 C CA . HIS A 1 88 ? -3.867 11.528 -8.471 1.00 80.31 88 HIS A CA 1
ATOM 633 C C . HIS A 1 88 ? -3.617 12.878 -7.796 1.00 80.31 88 HIS A C 1
ATOM 635 O O . HIS A 1 88 ? -3.087 12.915 -6.680 1.00 80.31 88 HIS A O 1
ATOM 641 N N . PRO A 1 89 ? -4.004 13.996 -8.446 1.00 61.44 89 PRO A N 1
ATOM 642 C CA . PRO A 1 89 ? -3.766 15.315 -7.897 1.00 61.44 89 PRO A CA 1
ATOM 643 C C . PRO A 1 89 ? -4.591 15.468 -6.621 1.00 61.44 89 PRO A C 1
ATOM 645 O O . PRO A 1 89 ? -5.815 15.604 -6.639 1.00 61.44 89 PRO A O 1
ATOM 648 N N . LYS A 1 90 ? -3.902 15.427 -5.485 1.00 70.44 90 LYS A N 1
ATOM 649 C CA . LYS A 1 90 ? -4.371 16.108 -4.286 1.00 70.44 90 LYS A CA 1
ATOM 650 C C . LYS A 1 90 ? -3.863 17.536 -4.348 1.00 70.44 90 LYS A C 1
ATOM 652 O O . LYS A 1 90 ? -2.818 17.791 -4.945 1.00 70.44 90 LYS A O 1
ATOM 657 N N . GLU A 1 91 ? -4.606 18.445 -3.731 1.00 81.06 91 GLU A N 1
ATOM 658 C CA . GLU A 1 91 ? -4.144 19.812 -3.535 1.00 81.06 91 GLU A CA 1
ATOM 659 C C . GLU A 1 91 ? -2.752 19.766 -2.898 1.00 81.06 91 GLU A C 1
ATOM 661 O O . GLU A 1 91 ? -2.565 19.260 -1.786 1.00 81.06 91 GLU A O 1
ATOM 666 N N . ARG A 1 92 ? -1.751 20.189 -3.675 1.00 78.62 92 ARG A N 1
ATOM 667 C CA . ARG A 1 92 ? -0.380 20.270 -3.198 1.00 78.62 92 ARG A CA 1
ATOM 668 C C . ARG A 1 92 ? -0.319 21.464 -2.268 1.00 78.62 92 ARG A C 1
ATOM 670 O O . ARG A 1 92 ? -0.479 22.597 -2.705 1.00 78.62 92 ARG A O 1
ATOM 677 N N . ARG A 1 93 ? -0.068 21.186 -0.996 1.00 89.81 93 ARG A N 1
ATOM 678 C CA . ARG A 1 93 ? 0.278 22.195 -0.003 1.00 89.81 93 ARG A CA 1
ATOM 679 C C . ARG A 1 93 ? 1.641 21.884 0.580 1.00 89.81 93 ARG A C 1
ATOM 681 O O . ARG A 1 93 ? 2.046 20.720 0.620 1.00 89.81 93 ARG A O 1
ATOM 688 N N . GLU A 1 94 ? 2.315 22.919 1.049 1.00 90.94 94 GLU A N 1
ATOM 689 C CA . GLU A 1 94 ? 3.522 22.740 1.838 1.00 90.94 94 GLU A CA 1
ATOM 690 C C . GLU A 1 94 ? 3.169 22.091 3.181 1.00 90.94 94 GLU A C 1
ATOM 692 O O . GLU A 1 94 ? 2.134 22.374 3.793 1.00 90.94 94 GLU A O 1
ATOM 697 N N . ILE A 1 95 ? 4.019 21.160 3.599 1.00 91.94 95 ILE A N 1
ATOM 698 C CA . ILE A 1 95 ? 3.925 20.455 4.873 1.00 91.94 95 ILE A CA 1
ATOM 699 C C . ILE A 1 95 ? 5.296 20.624 5.520 1.00 91.94 95 ILE A C 1
ATOM 701 O O . ILE A 1 95 ? 6.304 20.240 4.930 1.00 91.94 95 ILE A O 1
ATOM 705 N N . GLY A 1 96 ? 5.340 21.234 6.703 1.00 96.75 96 GLY A N 1
ATOM 706 C CA . GLY A 1 96 ? 6.580 21.397 7.462 1.00 96.75 96 GLY A CA 1
ATOM 707 C C . GLY A 1 96 ? 7.063 20.078 8.075 1.00 96.75 96 GLY A C 1
ATOM 708 O O . GLY A 1 96 ? 6.306 19.116 8.181 1.00 96.75 96 GLY A O 1
ATOM 709 N N . MET A 1 97 ? 8.321 20.033 8.519 1.00 97.25 97 MET A N 1
ATOM 710 C CA . MET A 1 97 ? 8.909 18.839 9.153 1.00 97.25 97 MET A CA 1
ATOM 711 C C . MET A 1 97 ? 8.166 18.389 10.417 1.00 97.25 97 MET A C 1
ATOM 713 O O . MET A 1 97 ? 8.003 17.189 10.632 1.00 97.25 97 MET A O 1
ATOM 717 N N . GLU A 1 98 ? 7.698 19.334 11.233 1.00 97.56 98 GLU A N 1
ATOM 718 C CA . GLU A 1 98 ? 6.907 19.049 12.436 1.00 97.56 98 GLU A CA 1
ATOM 719 C C . GLU A 1 98 ? 5.587 18.368 12.065 1.00 97.56 98 GLU A C 1
ATOM 721 O O . GLU A 1 98 ? 5.316 17.255 12.503 1.00 97.56 98 GLU A O 1
ATOM 726 N N . GLU A 1 99 ? 4.834 18.955 11.132 1.00 96.75 99 GLU A N 1
ATOM 727 C CA . GLU A 1 99 ? 3.576 18.365 10.675 1.00 96.75 99 GLU A CA 1
ATOM 728 C C . GLU A 1 99 ? 3.788 16.999 9.992 1.00 96.75 99 GLU A C 1
ATOM 730 O O . GLU A 1 99 ? 2.987 16.080 10.168 1.00 96.75 99 GLU A O 1
ATOM 735 N N . MET A 1 100 ? 4.870 16.828 9.219 1.00 95.50 100 MET A N 1
ATOM 736 C CA . MET A 1 100 ? 5.232 15.520 8.657 1.00 95.50 100 MET A CA 1
ATOM 737 C C . MET A 1 100 ? 5.471 14.485 9.759 1.00 95.50 100 MET A C 1
ATOM 739 O O . MET A 1 100 ? 4.996 13.356 9.642 1.00 95.50 100 MET A O 1
ATOM 743 N N . THR A 1 101 ? 6.178 14.872 10.820 1.00 96.81 101 THR A N 1
ATOM 744 C CA . THR A 1 101 ? 6.455 14.009 11.973 1.00 96.81 101 THR A CA 1
ATOM 745 C C . THR A 1 101 ? 5.150 13.607 12.649 1.00 96.81 101 THR A C 1
ATOM 747 O O . THR A 1 101 ? 4.860 12.417 12.751 1.00 96.81 101 THR A O 1
ATOM 750 N N . ASP A 1 102 ? 4.300 14.568 12.998 1.00 97.50 102 ASP A N 1
ATOM 751 C CA . ASP A 1 102 ? 3.021 14.298 13.657 1.00 97.50 102 ASP A CA 1
ATOM 752 C C . ASP A 1 102 ? 2.137 13.348 12.846 1.00 97.50 102 ASP A C 1
ATOM 754 O O . ASP A 1 102 ? 1.557 12.402 13.378 1.00 97.50 102 ASP A O 1
ATOM 758 N N . ARG A 1 103 ? 2.080 13.534 11.526 1.00 95.19 103 ARG A N 1
ATOM 759 C CA . ARG A 1 103 ? 1.262 12.694 10.640 1.00 95.19 103 ARG A CA 1
ATOM 760 C C . ARG A 1 103 ? 1.765 11.262 10.510 1.00 95.19 103 ARG A C 1
ATOM 762 O O . ARG A 1 103 ? 0.969 10.391 10.165 1.00 95.19 103 ARG A O 1
ATOM 769 N N . LEU A 1 104 ? 3.050 11.018 10.751 1.00 95.69 104 LEU A N 1
ATOM 770 C CA . LEU A 1 104 ? 3.632 9.677 10.740 1.00 95.69 104 LEU A CA 1
ATOM 771 C C . LEU A 1 104 ? 3.584 9.027 12.130 1.00 95.69 104 LEU A C 1
ATOM 773 O O . LEU A 1 104 ? 3.300 7.835 12.233 1.00 95.69 104 LEU A O 1
ATOM 777 N N . PHE A 1 105 ? 3.820 9.799 13.193 1.00 96.75 105 PHE A N 1
ATOM 778 C CA . PHE A 1 105 ? 3.963 9.278 14.553 1.00 96.75 105 PHE A CA 1
ATOM 779 C C . PHE A 1 105 ? 2.657 9.234 15.347 1.00 96.75 105 PHE A C 1
ATOM 781 O O . PHE A 1 105 ? 2.418 8.246 16.039 1.00 96.75 105 PHE A O 1
ATOM 788 N N . LEU A 1 106 ? 1.787 10.246 15.255 1.00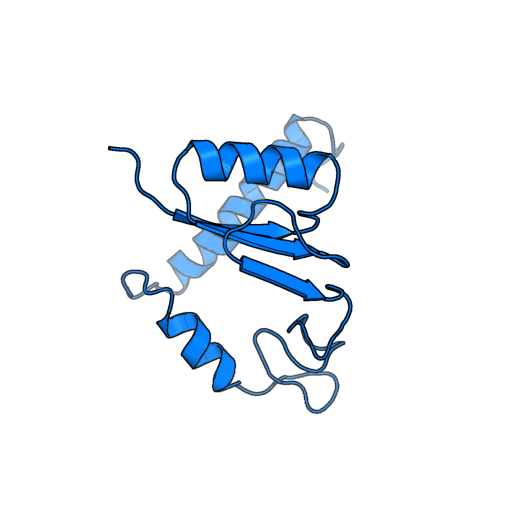 97.62 106 LEU A N 1
ATOM 789 C CA . LEU A 1 106 ? 0.552 10.267 16.047 1.00 97.62 106 LEU A CA 1
ATOM 790 C C . LEU A 1 106 ? -0.373 9.081 15.724 1.00 97.62 106 LEU A C 1
ATOM 792 O O . LEU A 1 106 ? -0.839 8.443 16.670 1.00 97.62 106 LEU A O 1
ATOM 796 N N . PRO A 1 107 ? -0.591 8.684 14.449 1.00 97.44 107 PRO A N 1
ATOM 797 C CA . PRO A 1 107 ? -1.355 7.473 14.154 1.00 97.44 107 PRO A CA 1
ATOM 798 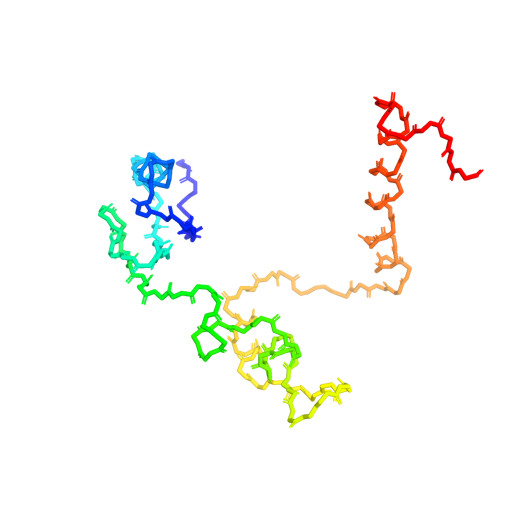C C . PRO A 1 107 ? -0.722 6.220 14.772 1.00 97.44 107 PRO A C 1
ATOM 800 O O . PRO A 1 107 ? -1.421 5.419 15.381 1.00 97.44 107 PRO A O 1
ATOM 803 N N . MET A 1 108 ? 0.606 6.088 14.715 1.00 96.69 108 MET A N 1
ATOM 804 C CA . MET A 1 108 ? 1.318 4.959 15.322 1.00 96.69 108 MET A CA 1
ATOM 805 C C . MET A 1 108 ? 1.127 4.906 16.846 1.00 96.69 108 MET A C 1
ATOM 807 O O . MET A 1 108 ? 0.849 3.840 17.391 1.00 96.69 108 MET A O 1
ATOM 811 N N . LEU A 1 109 ? 1.226 6.047 17.534 1.00 96.19 109 LEU A N 1
ATOM 812 C CA . LEU A 1 109 ? 1.029 6.139 18.983 1.00 96.19 109 LEU A CA 1
ATOM 813 C C . LEU A 1 109 ? -0.415 5.822 19.392 1.00 96.19 109 LEU A C 1
ATOM 815 O O . LEU A 1 109 ? -0.645 5.133 20.390 1.00 96.19 109 LEU A O 1
ATOM 819 N N . THR A 1 110 ? -1.390 6.324 18.630 1.00 97.25 110 THR A N 1
ATOM 820 C CA . THR A 1 110 ? -2.808 6.053 18.901 1.00 97.25 110 THR A CA 1
ATOM 821 C C . THR A 1 110 ? -3.135 4.570 18.741 1.00 97.25 110 THR A C 1
ATOM 823 O O . THR A 1 110 ? -3.774 4.005 19.627 1.00 97.25 110 THR A O 1
ATOM 826 N N . GLU A 1 111 ? -2.617 3.906 17.704 1.00 97.50 111 GLU A N 1
ATOM 827 C CA . GLU A 1 111 ? -2.762 2.455 17.541 1.00 97.50 111 GLU A CA 1
ATOM 828 C C . GLU A 1 111 ? -2.029 1.670 18.637 1.00 97.50 111 GLU A C 1
ATOM 830 O O . GLU A 1 111 ? -2.604 0.747 19.206 1.00 97.50 111 GLU A O 1
ATOM 835 N N . ALA A 1 112 ? -0.809 2.058 19.024 1.00 95.38 112 ALA A N 1
ATOM 836 C CA . ALA A 1 112 ? -0.096 1.409 20.131 1.00 95.38 112 ALA A CA 1
ATOM 837 C C . ALA A 1 112 ? -0.884 1.491 21.453 1.00 95.38 112 ALA A C 1
ATOM 839 O O . ALA A 1 112 ? -1.015 0.503 22.177 1.00 95.38 112 ALA A O 1
ATOM 840 N N . SER A 1 113 ? -1.474 2.655 21.734 1.00 95.56 113 SER A N 1
ATOM 841 C CA . SER A 1 113 ? -2.326 2.868 22.911 1.00 95.56 113 SER A CA 1
ATOM 842 C C . SER A 1 113 ? -3.597 2.013 22.859 1.00 95.56 113 SER A C 1
ATOM 844 O O . SER A 1 113 ? -4.038 1.488 23.881 1.00 95.56 113 SER A O 1
ATOM 846 N N . ARG A 1 114 ? -4.174 1.850 21.663 1.00 96.81 114 ARG A N 1
ATOM 847 C CA . ARG A 1 114 ? -5.358 1.019 21.409 1.00 96.81 114 ARG A CA 1
ATOM 848 C C . ARG A 1 114 ? -5.063 -0.464 21.612 1.00 96.81 114 ARG A C 1
ATOM 850 O O . ARG A 1 114 ? -5.806 -1.152 22.295 1.00 96.81 114 ARG A O 1
ATOM 857 N N . VAL A 1 115 ? -3.939 -0.939 21.089 1.00 97.19 115 VAL A N 1
ATOM 858 C CA . VAL A 1 115 ? -3.471 -2.322 21.254 1.00 97.19 115 VAL A CA 1
ATOM 859 C C . VAL A 1 115 ? -3.245 -2.659 22.734 1.00 97.19 115 VAL A C 1
ATOM 861 O O . VAL A 1 115 ? -3.587 -3.761 23.168 1.00 97.19 115 VAL A O 1
ATOM 864 N N . LEU A 1 116 ? -2.717 -1.718 23.525 1.00 96.25 116 LEU A N 1
ATOM 865 C CA . LEU A 1 116 ? -2.571 -1.888 24.973 1.00 96.25 116 LEU A CA 1
ATO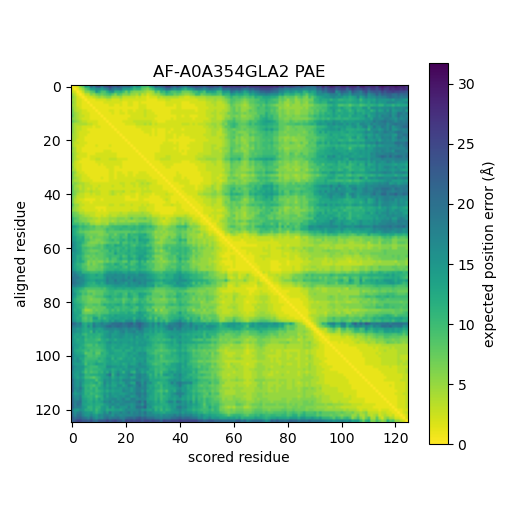M 866 C C . LEU A 1 116 ? -3.931 -1.910 25.689 1.00 96.25 116 LEU A C 1
ATOM 868 O O . LEU A 1 116 ? -4.168 -2.779 26.525 1.00 96.25 116 LEU A O 1
ATOM 872 N N . SER A 1 117 ? -4.839 -0.985 25.361 1.00 95.69 117 SER A N 1
ATOM 873 C CA . SER A 1 117 ? -6.154 -0.910 26.015 1.00 95.69 117 SER A CA 1
ATOM 874 C C . SER A 1 117 ? -7.065 -2.092 25.676 1.00 95.69 117 SER A C 1
ATOM 876 O O . SER A 1 117 ? -7.855 -2.519 26.515 1.00 95.69 117 SER A O 1
ATOM 878 N N . GLU A 1 118 ? -6.921 -2.659 24.478 1.00 97.62 118 GLU A N 1
ATOM 879 C CA . GLU A 1 118 ? -7.601 -3.882 24.042 1.00 97.62 118 GLU A CA 1
ATOM 880 C C . GLU A 1 118 ? -6.950 -5.160 24.607 1.00 97.62 118 GLU A C 1
ATOM 882 O O . GLU A 1 118 ? -7.464 -6.258 24.394 1.00 97.62 118 GLU A O 1
ATOM 887 N N . GLY A 1 119 ? -5.832 -5.046 25.337 1.00 95.69 119 GLY A N 1
ATOM 888 C CA . GLY A 1 119 ? -5.131 -6.179 25.945 1.00 95.69 119 GLY A CA 1
ATOM 889 C C . GLY A 1 119 ? -4.447 -7.108 24.937 1.00 95.69 119 GLY A C 1
ATOM 890 O O . GLY A 1 119 ? -4.097 -8.236 25.284 1.00 95.69 119 GLY A O 1
ATOM 891 N N . ILE A 1 120 ? -4.244 -6.653 23.695 1.00 96.94 120 ILE A N 1
ATOM 892 C CA . ILE A 1 120 ? -3.495 -7.389 22.664 1.00 96.94 120 ILE A CA 1
ATOM 893 C C . ILE A 1 120 ? -2.015 -7.488 23.070 1.00 96.94 120 ILE A C 1
ATOM 895 O O . ILE A 1 120 ? -1.358 -8.499 22.820 1.00 96.94 120 ILE A O 1
ATOM 899 N N . VAL A 1 121 ? -1.503 -6.453 23.739 1.00 95.75 121 VAL A N 1
ATOM 900 C CA . VAL A 1 121 ? -0.186 -6.428 24.385 1.00 95.75 121 VAL A CA 1
ATOM 901 C C . VAL A 1 121 ? -0.379 -6.227 25.889 1.00 95.75 121 VAL A C 1
ATOM 903 O O . VAL A 1 121 ? -1.271 -5.496 26.308 1.00 95.75 121 VAL A O 1
ATOM 906 N N . ARG A 1 122 ? 0.444 -6.897 26.708 1.00 92.50 122 ARG A N 1
ATOM 907 C CA . ARG A 1 122 ? 0.312 -6.884 28.177 1.00 92.50 122 ARG A CA 1
ATOM 908 C C . ARG A 1 122 ? 0.840 -5.610 28.832 1.00 92.50 122 ARG A C 1
ATOM 910 O O . ARG A 1 122 ? 0.229 -5.118 29.772 1.00 92.50 122 ARG A O 1
ATOM 917 N N . GLU A 1 123 ? 1.974 -5.109 28.359 1.00 92.69 123 GLU A N 1
ATOM 918 C CA . GLU A 1 123 ? 2.680 -3.964 28.929 1.00 92.69 123 GLU A CA 1
ATOM 919 C C . GLU A 1 123 ? 3.347 -3.155 27.805 1.00 92.69 123 GLU A C 1
ATOM 921 O O . GLU A 1 123 ? 3.706 -3.730 26.777 1.00 92.69 123 GLU A O 1
ATOM 926 N N . PRO A 1 124 ? 3.482 -1.827 27.949 1.00 81.94 124 PRO A N 1
ATOM 927 C CA . PRO A 1 124 ? 4.027 -0.952 26.906 1.00 81.94 124 PRO A CA 1
ATOM 928 C C . PRO A 1 124 ? 5.531 -1.147 26.627 1.00 81.94 124 PRO A C 1
ATOM 930 O O . PRO A 1 124 ? 6.049 -0.519 25.702 1.00 81.94 124 PRO A O 1
ATOM 933 N N . GLY A 1 125 ? 6.208 -2.007 27.393 1.00 72.69 125 GLY A N 1
ATOM 934 C CA . GLY A 1 125 ? 7.647 -2.270 27.334 1.00 72.69 125 GLY A CA 1
ATOM 935 C C . GLY A 1 125 ? 8.258 -2.363 28.720 1.00 72.69 125 GLY A C 1
ATOM 936 O O . GLY A 1 125 ? 7.863 -1.543 29.580 1.00 72.69 125 GLY A O 1
#

Radius of gyration: 19.5 Å; Cα contacts (8 Å, |Δi|>4): 161; chains: 1; bounding box: 47×38×46 Å